Protein AF-A0AAV5QP27-F1 (afdb_monomer)

Nearest PDB structures (foldseek):
  6rfq-assembly1_j  TM=8.697E-01  e=3.595E-04  Yarrowia lipolytica
  7zm8-assembly1_j  TM=7.916E-01  e=1.640E-04  Thermochaetoides thermophila DSM 1495
  7b0n-assembly1_m  TM=8.794E-01  e=1.728E-03  Yarrowia lipolytica

Solvent-accessible surface area (backbone atoms only — not comparable to full-atom values): 5538 Å² total; per-residue (Å²): 139,92,79,94,74,91,62,84,70,94,65,86,85,51,70,66,59,52,50,51,49,54,52,60,76,47,45,70,83,72,62,70,87,40,80,71,52,44,51,51,47,46,42,65,71,42,50,48,54,50,51,51,49,51,51,46,69,74,43,66,88,52,64,61,74,78,91,64,52,97,88,52,74,58,66,69,79,90,74,79,82,80,130

Structure (mmCIF, N/CA/C/O backbone):
data_AF-A0AAV5QP27-F1
#
_entry.id   AF-A0AAV5QP27-F1
#
loop_
_atom_site.group_PDB
_atom_site.id
_atom_site.type_symbol
_atom_site.label_atom_id
_atom_site.label_alt_id
_atom_site.label_comp_id
_atom_site.label_asym_id
_atom_site.label_entity_id
_atom_site.label_seq_id
_atom_site.pdbx_PDB_ins_code
_atom_site.Cartn_x
_atom_site.Cartn_y
_atom_site.Cartn_z
_atom_site.occupancy
_atom_site.B_iso_or_equiv
_atom_site.auth_seq_id
_atom_site.auth_comp_id
_atom_site.auth_asym_id
_atom_site.auth_atom_id
_atom_site.pdbx_PDB_model_num
ATOM 1 N N . MET A 1 1 ? -4.058 -21.655 -34.975 1.00 50.12 1 MET A N 1
ATOM 2 C CA . MET A 1 1 ? -4.846 -20.437 -35.261 1.00 50.12 1 MET A CA 1
ATOM 3 C C . MET A 1 1 ? -4.408 -19.932 -36.630 1.00 50.12 1 MET A C 1
ATOM 5 O O . MET A 1 1 ? -3.330 -19.366 -36.730 1.00 50.12 1 MET A O 1
ATOM 9 N N . GLY A 1 2 ? -5.154 -20.267 -37.687 1.00 65.81 2 GLY A N 1
ATOM 10 C CA . GLY A 1 2 ? -4.836 -19.894 -39.070 1.00 65.81 2 GLY A CA 1
ATOM 11 C C . GLY A 1 2 ? -5.698 -18.716 -39.508 1.00 65.81 2 GLY A C 1
ATOM 12 O O . GLY A 1 2 ? -6.854 -18.909 -39.860 1.00 65.81 2 GLY A O 1
ATOM 13 N N . GLY A 1 3 ? -5.141 -17.508 -39.450 1.00 61.12 3 GLY A N 1
ATOM 14 C CA . GLY A 1 3 ? -5.772 -16.286 -39.938 1.00 61.12 3 GLY A CA 1
ATOM 15 C C . GLY A 1 3 ? -4.738 -15.450 -40.682 1.00 61.12 3 GLY A C 1
ATOM 16 O O . GLY A 1 3 ? -4.050 -14.638 -40.076 1.00 61.12 3 GLY A O 1
ATOM 17 N N . HIS A 1 4 ? -4.611 -15.674 -41.990 1.00 57.50 4 HIS A N 1
ATOM 18 C CA . HIS A 1 4 ? -3.815 -14.843 -42.894 1.00 57.50 4 HIS A CA 1
ATOM 19 C C . HIS A 1 4 ? -4.753 -13.914 -43.670 1.00 57.50 4 HIS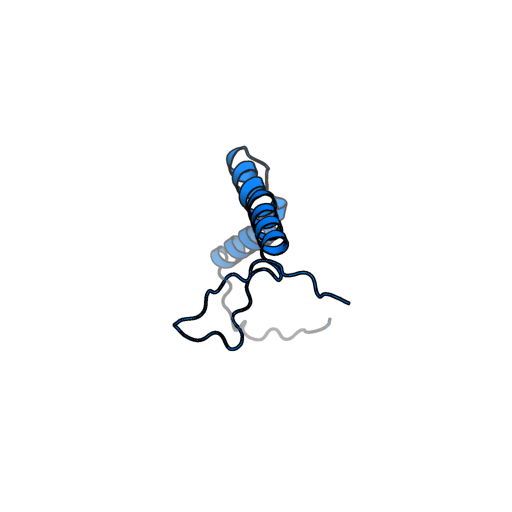 A C 1
ATOM 21 O O . HIS A 1 4 ? -5.141 -14.197 -44.798 1.00 57.50 4 HIS A O 1
ATOM 27 N N . HIS A 1 5 ? -5.113 -12.792 -43.051 1.00 57.22 5 HIS A N 1
ATOM 28 C CA . HIS A 1 5 ? -5.704 -11.643 -43.733 1.00 57.22 5 HIS A CA 1
ATOM 29 C C . HIS A 1 5 ? -4.883 -10.407 -43.356 1.00 57.22 5 HIS A C 1
ATOM 31 O O . HIS A 1 5 ? -5.148 -9.748 -42.355 1.00 57.22 5 HIS A O 1
ATOM 37 N N . HIS A 1 6 ? -3.846 -10.107 -44.141 1.00 65.62 6 HIS A N 1
ATOM 38 C CA . HIS A 1 6 ? -3.075 -8.866 -44.018 1.00 65.62 6 HIS A CA 1
ATOM 39 C C . HIS A 1 6 ? -3.835 -7.720 -44.702 1.00 65.62 6 HIS A C 1
ATOM 41 O O . HIS A 1 6 ? -3.448 -7.242 -45.764 1.00 65.62 6 HIS A O 1
ATOM 47 N N . GLY A 1 7 ? -4.967 -7.319 -44.117 1.00 70.94 7 GLY A N 1
ATOM 48 C CA . GLY A 1 7 ? -5.564 -6.015 -44.409 1.00 70.94 7 GLY A CA 1
ATOM 49 C C . GLY A 1 7 ? -4.690 -4.886 -43.839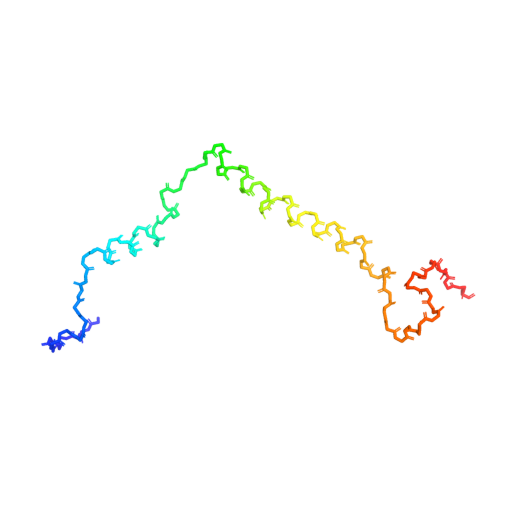 1.00 70.94 7 GLY A C 1
ATOM 50 O O . GLY A 1 7 ? -3.810 -5.160 -43.017 1.00 70.94 7 GLY A O 1
ATOM 51 N N . PRO A 1 8 ? -4.905 -3.619 -44.242 1.00 72.69 8 PRO A N 1
ATOM 52 C CA . PRO A 1 8 ? -4.226 -2.484 -43.623 1.00 72.69 8 PRO A CA 1
ATOM 53 C C . PRO A 1 8 ? -4.436 -2.542 -42.109 1.00 72.69 8 PRO A C 1
ATOM 55 O O . PRO A 1 8 ? -5.576 -2.637 -41.654 1.00 72.69 8 PRO A O 1
ATOM 58 N N . ALA A 1 9 ? -3.350 -2.527 -41.333 1.00 73.38 9 ALA A N 1
ATOM 59 C CA . ALA A 1 9 ? -3.449 -2.547 -39.881 1.00 73.38 9 ALA A CA 1
ATOM 60 C C . ALA A 1 9 ? -4.257 -1.313 -39.430 1.00 73.38 9 ALA A C 1
ATOM 62 O O . ALA A 1 9 ? -3.832 -0.187 -39.700 1.00 73.38 9 ALA A O 1
ATOM 63 N N . PRO A 1 10 ? -5.417 -1.488 -38.767 1.00 80.19 10 PRO A N 1
ATOM 64 C CA . PRO A 1 10 ? -6.272 -0.366 -38.372 1.00 80.19 10 PRO A CA 1
ATOM 65 C C . PRO A 1 10 ? -5.621 0.502 -37.288 1.00 80.19 10 PRO A C 1
ATOM 67 O O . PRO A 1 10 ? -6.048 1.629 -37.050 1.00 80.19 10 PRO A O 1
ATOM 70 N N . LEU A 1 11 ? -4.580 -0.020 -36.636 1.00 83.94 11 LEU A N 1
ATOM 71 C CA . LEU A 1 11 ? -3.824 0.657 -35.602 1.00 83.94 11 LEU A CA 1
ATOM 72 C C . LEU A 1 11 ? -2.372 0.814 -36.050 1.00 83.94 11 LEU A C 1
ATOM 74 O O . LEU A 1 11 ? -1.698 -0.159 -36.387 1.00 83.94 11 LEU A O 1
ATOM 78 N N . ARG A 1 12 ? -1.876 2.051 -36.005 1.00 85.62 12 ARG A N 1
ATOM 79 C CA . ARG A 1 12 ? -0.446 2.321 -36.130 1.00 85.62 12 ARG A CA 1
ATOM 80 C C . ARG A 1 12 ? 0.204 2.075 -34.775 1.00 85.62 12 ARG A C 1
ATOM 82 O O . ARG A 1 12 ? -0.018 2.841 -33.842 1.00 85.62 12 ARG A O 1
ATOM 89 N N . GLU A 1 13 ? 0.994 1.015 -34.678 1.00 87.81 13 GLU A N 1
ATOM 90 C CA . GLU A 1 13 ? 1.717 0.701 -33.450 1.00 87.81 13 GLU A CA 1
ATOM 91 C C . GLU A 1 13 ? 2.760 1.778 -33.143 1.00 87.81 13 GLU A C 1
ATOM 93 O O . GLU A 1 13 ? 3.634 2.089 -33.957 1.00 87.81 13 GLU A O 1
ATOM 98 N N . ASP A 1 14 ? 2.665 2.347 -31.945 1.00 92.81 14 ASP A N 1
ATOM 99 C CA . ASP A 1 14 ? 3.676 3.240 -31.402 1.00 92.81 14 ASP A CA 1
ATOM 100 C C . ASP A 1 14 ? 4.629 2.440 -30.510 1.00 92.81 14 ASP A C 1
ATOM 102 O O . ASP A 1 14 ? 4.222 1.821 -29.523 1.00 92.81 14 ASP A O 1
ATOM 106 N N . LYS A 1 15 ? 5.920 2.449 -30.854 1.00 94.31 15 LYS A N 1
ATOM 107 C CA . LYS A 1 15 ? 6.944 1.692 -30.118 1.00 94.31 15 LYS A CA 1
ATOM 108 C C . LYS A 1 15 ? 7.078 2.150 -28.663 1.00 94.31 15 LYS A C 1
ATOM 110 O O . LYS A 1 15 ? 7.356 1.324 -27.798 1.00 94.31 15 LYS A O 1
ATOM 115 N N . GLY A 1 16 ? 6.888 3.440 -28.389 1.00 95.38 16 GLY A N 1
ATOM 116 C CA . GLY A 1 16 ? 6.939 3.994 -27.039 1.00 95.38 16 GLY A CA 1
ATOM 117 C C . GLY A 1 16 ? 5.752 3.538 -26.198 1.00 95.38 16 GLY A C 1
ATOM 118 O O . GLY A 1 16 ? 5.935 3.124 -25.052 1.00 95.38 16 GLY A O 1
ATOM 119 N N . PHE A 1 17 ? 4.553 3.527 -26.784 1.00 95.06 17 PHE A N 1
ATOM 120 C CA . PHE A 1 17 ? 3.360 3.003 -26.115 1.00 95.06 17 PHE A CA 1
ATOM 121 C C . PHE A 1 17 ? 3.507 1.514 -25.775 1.00 95.06 17 PHE A C 1
ATOM 123 O O . PHE A 1 17 ? 3.267 1.118 -24.635 1.00 95.06 17 PHE A O 1
ATOM 130 N N . GLN A 1 18 ? 3.987 0.707 -26.727 1.00 95.44 18 GLN A N 1
ATOM 131 C CA . GLN A 1 18 ? 4.226 -0.722 -26.502 1.00 95.44 18 GLN A CA 1
ATOM 132 C C . GLN A 1 18 ? 5.299 -0.966 -25.431 1.00 95.44 18 GLN A C 1
ATOM 134 O O . GLN A 1 18 ? 5.143 -1.841 -24.582 1.00 95.44 18 GLN A O 1
ATOM 139 N N . ALA A 1 19 ? 6.375 -0.172 -25.414 1.00 94.75 19 ALA A N 1
ATOM 140 C CA . ALA A 1 19 ? 7.411 -0.274 -24.388 1.00 94.75 19 ALA A CA 1
ATOM 141 C C . ALA A 1 19 ? 6.882 0.072 -22.986 1.00 94.75 19 ALA A C 1
ATOM 143 O O . ALA A 1 19 ? 7.175 -0.644 -22.029 1.00 94.75 19 ALA A O 1
ATOM 144 N N . TRP A 1 20 ? 6.076 1.131 -22.858 1.00 95.62 20 TRP A N 1
ATOM 145 C CA . TRP A 1 20 ? 5.450 1.489 -21.584 1.00 95.62 20 TRP A CA 1
ATOM 146 C C . TRP A 1 20 ? 4.459 0.422 -21.112 1.00 95.62 20 TRP A C 1
ATOM 148 O O . TRP A 1 20 ? 4.475 0.065 -19.934 1.00 95.62 20 TRP A O 1
ATOM 158 N N . TYR A 1 21 ? 3.640 -0.112 -22.023 1.00 95.44 21 TYR A N 1
ATOM 159 C CA . TYR A 1 21 ? 2.710 -1.199 -21.722 1.00 95.44 21 TYR A CA 1
ATOM 160 C C . TYR A 1 21 ? 3.461 -2.430 -21.206 1.00 95.44 21 TYR A C 1
ATOM 162 O O . TYR A 1 21 ? 3.176 -2.908 -20.112 1.00 95.44 21 TYR A O 1
ATOM 170 N N . ASN A 1 22 ? 4.503 -2.862 -21.923 1.00 95.75 22 ASN A N 1
ATOM 171 C CA . ASN A 1 22 ? 5.347 -3.980 -21.503 1.00 95.75 22 ASN A CA 1
ATOM 172 C C . ASN A 1 22 ? 6.023 -3.726 -20.151 1.00 95.75 22 ASN A C 1
ATOM 174 O O . ASN A 1 22 ? 6.076 -4.624 -19.315 1.00 95.75 22 ASN A O 1
ATOM 178 N N . MET A 1 23 ? 6.529 -2.516 -19.902 1.00 95.88 23 MET A N 1
ATOM 179 C CA . MET A 1 23 ? 7.102 -2.172 -18.599 1.00 95.88 23 MET A CA 1
ATOM 180 C C . MET A 1 23 ? 6.048 -2.280 -17.492 1.00 95.88 23 MET A C 1
ATOM 182 O O . MET A 1 23 ? 6.338 -2.826 -16.432 1.00 95.88 23 MET A O 1
ATOM 186 N N . ARG A 1 24 ? 4.842 -1.751 -17.726 1.00 95.62 24 ARG A N 1
ATOM 187 C CA . ARG A 1 24 ? 3.765 -1.700 -16.735 1.00 95.62 24 ARG A CA 1
ATOM 188 C C . ARG A 1 24 ? 3.207 -3.083 -16.408 1.00 95.62 24 ARG A C 1
ATOM 190 O O . ARG A 1 24 ? 3.039 -3.381 -15.231 1.00 95.62 24 ARG A O 1
ATOM 197 N N . GLU A 1 25 ? 2.935 -3.907 -17.413 1.00 96.62 25 GLU A N 1
ATOM 198 C CA . GLU A 1 25 ? 2.420 -5.268 -17.210 1.00 96.62 25 GLU A CA 1
ATOM 199 C C . GLU A 1 25 ? 3.436 -6.146 -16.464 1.00 96.62 25 GLU A C 1
ATOM 201 O O . GLU A 1 25 ? 3.072 -6.868 -15.541 1.00 96.62 25 GLU A O 1
ATOM 206 N N . ASN A 1 26 ? 4.731 -6.000 -16.768 1.00 96.31 26 ASN A N 1
ATOM 207 C CA . ASN A 1 26 ? 5.795 -6.792 -16.140 1.00 96.31 26 ASN A CA 1
ATOM 208 C C . ASN A 1 26 ? 6.401 -6.125 -14.885 1.00 96.31 26 ASN A C 1
ATOM 210 O O . ASN A 1 26 ? 7.463 -6.532 -14.415 1.00 96.31 26 ASN A O 1
ATOM 214 N N . LEU A 1 27 ? 5.756 -5.100 -14.306 1.00 93.62 27 LEU A N 1
ATOM 215 C CA . LEU A 1 27 ? 6.243 -4.408 -13.095 1.00 93.62 27 LEU A CA 1
ATOM 216 C C . LEU A 1 27 ? 6.493 -5.372 -11.922 1.00 93.62 27 LEU A C 1
ATOM 218 O O . LEU A 1 27 ? 7.398 -5.139 -11.118 1.00 93.62 27 LEU A O 1
ATOM 222 N N . GLY A 1 28 ? 5.687 -6.433 -11.820 1.00 91.31 28 GLY A N 1
ATOM 223 C CA . GLY A 1 28 ? 5.803 -7.451 -10.775 1.00 91.31 28 GLY A CA 1
ATOM 224 C C . GLY A 1 28 ? 7.103 -8.251 -10.858 1.00 91.31 28 GLY A C 1
ATOM 225 O O . GLY A 1 28 ? 7.746 -8.461 -9.830 1.00 91.31 28 GLY A O 1
ATOM 226 N N . ASP A 1 29 ? 7.537 -8.611 -12.066 1.00 95.06 29 ASP A N 1
ATOM 227 C CA . ASP A 1 29 ? 8.726 -9.445 -12.293 1.00 95.06 29 ASP A CA 1
ATOM 228 C C . ASP A 1 29 ? 10.020 -8.743 -11.868 1.00 95.06 29 ASP A C 1
ATOM 230 O O . ASP A 1 29 ? 10.989 -9.375 -11.442 1.00 95.06 29 ASP A O 1
ATOM 234 N N . TYR A 1 30 ? 10.031 -7.411 -11.941 1.00 92.69 30 TYR A N 1
ATOM 235 C CA . TYR A 1 30 ? 11.178 -6.585 -11.565 1.00 92.69 30 TYR A CA 1
ATOM 236 C C . TYR A 1 30 ? 11.073 -6.001 -10.149 1.00 92.69 30 TYR A C 1
ATOM 238 O O . TYR A 1 30 ? 11.946 -5.226 -9.734 1.00 92.69 30 TYR A O 1
ATOM 246 N N . TYR A 1 31 ? 10.029 -6.344 -9.390 1.00 92.06 31 TYR A N 1
ATOM 247 C CA . TYR A 1 31 ? 9.824 -5.807 -8.050 1.00 92.06 31 TYR A CA 1
ATOM 248 C C . TYR A 1 31 ? 10.921 -6.258 -7.072 1.00 92.06 31 TYR A C 1
ATOM 250 O O . TYR A 1 31 ? 11.347 -7.411 -7.044 1.00 92.06 31 TYR A O 1
ATOM 258 N N . LYS A 1 32 ? 11.360 -5.337 -6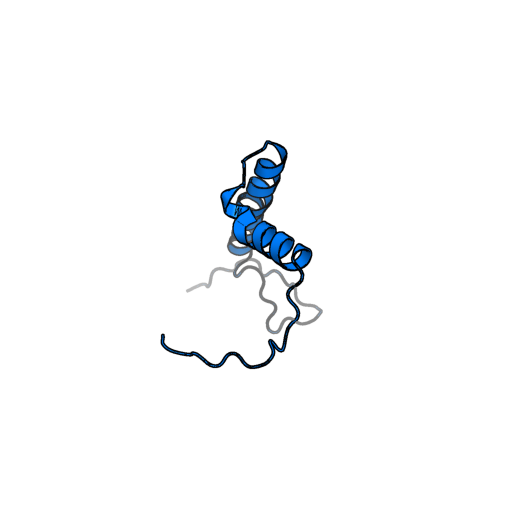.203 1.00 92.12 32 LYS A N 1
ATOM 259 C CA . LYS A 1 32 ? 12.317 -5.614 -5.122 1.00 92.12 32 LYS A CA 1
ATOM 260 C C . LYS A 1 32 ? 11.823 -5.024 -3.806 1.00 92.12 32 LYS A C 1
ATOM 262 O O . LYS A 1 32 ? 11.442 -3.852 -3.744 1.00 92.12 32 LYS A O 1
ATOM 267 N N . PHE A 1 33 ? 11.929 -5.801 -2.726 1.00 91.44 33 PHE A N 1
ATOM 268 C CA . PHE A 1 33 ? 11.623 -5.353 -1.365 1.00 91.44 33 PHE A CA 1
ATOM 269 C C . PHE A 1 33 ? 12.688 -4.381 -0.844 1.00 91.44 33 PHE A C 1
ATOM 271 O O . PHE A 1 33 ? 13.589 -4.722 -0.082 1.00 91.44 33 PHE A O 1
ATOM 278 N N . THR A 1 34 ? 12.583 -3.126 -1.263 1.00 94.56 34 THR A N 1
ATOM 279 C CA . THR A 1 34 ? 13.362 -2.029 -0.683 1.00 94.56 34 THR A CA 1
ATOM 280 C C . THR A 1 34 ? 12.759 -1.602 0.654 1.00 94.56 34 THR A C 1
ATOM 282 O O . THR A 1 34 ? 11.571 -1.802 0.899 1.00 94.56 34 THR A O 1
ATOM 285 N N . LYS A 1 35 ? 13.533 -0.928 1.517 1.00 93.31 35 LYS A N 1
ATOM 286 C CA . LYS A 1 35 ? 13.022 -0.414 2.806 1.00 93.31 35 LYS A CA 1
ATOM 287 C C . LYS A 1 35 ? 11.766 0.455 2.639 1.00 93.31 35 LYS A C 1
ATOM 289 O O . LYS A 1 35 ? 10.872 0.407 3.478 1.00 93.31 35 LYS A O 1
ATOM 294 N N . ARG A 1 36 ? 11.682 1.236 1.556 1.00 90.44 36 ARG A N 1
ATOM 295 C CA . ARG A 1 36 ? 10.510 2.070 1.246 1.00 90.44 36 ARG A CA 1
ATOM 296 C C . ARG A 1 36 ? 9.312 1.226 0.800 1.00 90.44 36 ARG A C 1
ATOM 298 O O . ARG A 1 36 ? 8.218 1.445 1.308 1.00 90.44 36 ARG A O 1
ATOM 305 N N . GLY A 1 37 ? 9.523 0.254 -0.091 1.00 92.31 37 GLY A N 1
ATOM 306 C CA . GLY A 1 37 ? 8.465 -0.653 -0.556 1.00 92.31 37 GLY A CA 1
ATOM 307 C C . GLY A 1 37 ? 7.932 -1.565 0.553 1.00 92.31 37 GLY A C 1
ATOM 308 O O . GLY A 1 37 ? 6.725 -1.726 0.691 1.00 92.31 37 GLY A O 1
ATOM 309 N N . ALA A 1 38 ? 8.819 -2.079 1.407 1.00 94.12 38 ALA A N 1
ATOM 310 C CA . ALA A 1 38 ? 8.453 -2.924 2.540 1.00 94.12 38 ALA A CA 1
ATOM 311 C C . ALA A 1 38 ? 7.543 -2.195 3.541 1.00 94.12 38 ALA A C 1
ATOM 313 O O . ALA A 1 38 ? 6.563 -2.773 3.996 1.00 94.12 38 ALA A O 1
ATOM 314 N N . ARG A 1 39 ? 7.805 -0.910 3.838 1.00 95.06 39 ARG A N 1
ATOM 315 C CA . ARG A 1 39 ? 6.921 -0.099 4.699 1.00 95.06 39 ARG A CA 1
ATOM 316 C C . ARG A 1 39 ? 5.511 0.009 4.125 1.00 95.06 39 ARG A C 1
ATOM 318 O O . ARG A 1 39 ? 4.551 -0.181 4.861 1.00 95.06 39 ARG A O 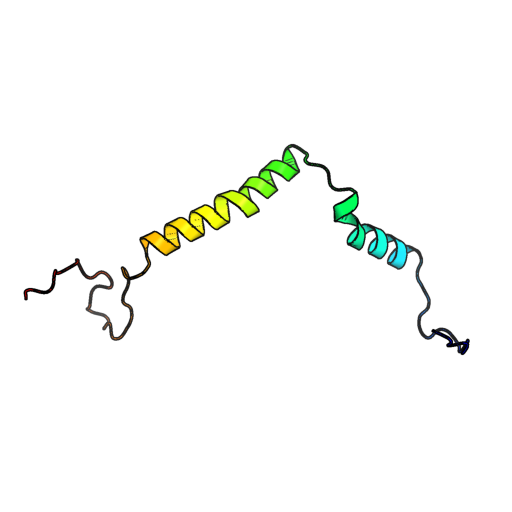1
ATOM 325 N N . ALA A 1 40 ? 5.396 0.292 2.826 1.00 94.50 40 ALA A N 1
ATOM 326 C CA . ALA A 1 40 ? 4.097 0.366 2.164 1.00 94.50 40 ALA A CA 1
ATOM 327 C C . ALA A 1 40 ? 3.366 -0.983 2.241 1.00 94.50 40 ALA A C 1
ATOM 329 O O . ALA A 1 40 ? 2.220 -1.021 2.679 1.00 94.50 40 ALA A O 1
ATOM 330 N N . ASN A 1 41 ? 4.046 -2.089 1.929 1.00 94.38 41 ASN A N 1
ATOM 331 C CA . ASN A 1 41 ? 3.452 -3.425 2.021 1.00 94.38 41 ASN A CA 1
ATOM 332 C C . ASN A 1 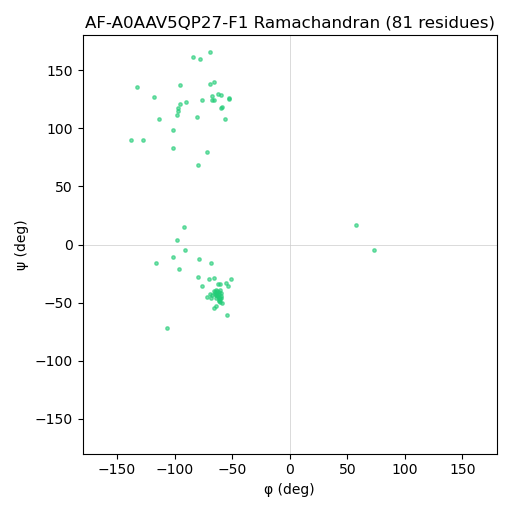41 ? 2.984 -3.765 3.441 1.00 94.38 41 ASN A C 1
ATOM 334 O O . ASN A 1 41 ? 1.867 -4.239 3.608 1.00 94.38 41 ASN A O 1
ATOM 338 N N . ILE A 1 42 ? 3.780 -3.473 4.473 1.00 96.31 42 ILE A N 1
ATOM 339 C CA . ILE A 1 42 ? 3.388 -3.726 5.870 1.00 96.31 42 ILE A CA 1
ATOM 340 C C . ILE A 1 42 ? 2.137 -2.927 6.246 1.00 96.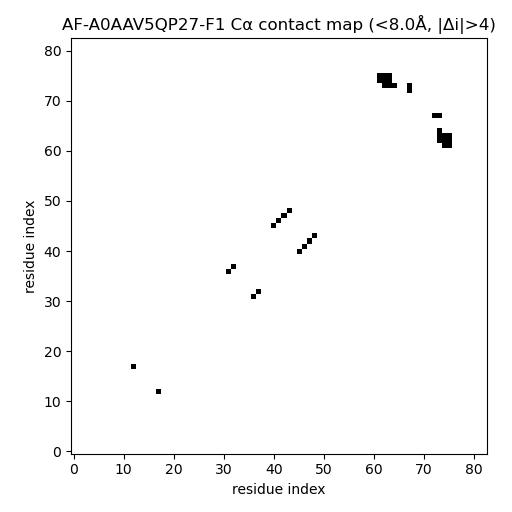31 42 ILE A C 1
ATOM 342 O O . ILE A 1 42 ? 1.235 -3.465 6.885 1.00 96.31 42 ILE A O 1
ATOM 346 N N . ILE A 1 43 ? 2.055 -1.656 5.845 1.00 96.88 43 ILE A N 1
ATOM 347 C CA . ILE A 1 43 ? 0.891 -0.818 6.149 1.00 96.88 43 ILE A CA 1
ATOM 348 C C . ILE A 1 43 ? -0.348 -1.348 5.422 1.00 96.88 43 ILE A C 1
ATOM 350 O O . ILE A 1 43 ? -1.362 -1.623 6.061 1.00 96.88 43 ILE A O 1
ATOM 354 N N . PHE A 1 44 ? -0.263 -1.513 4.101 1.00 96.50 44 PHE A N 1
ATOM 355 C CA . PHE A 1 44 ? -1.427 -1.821 3.270 1.00 96.50 44 PHE A CA 1
ATOM 356 C C . PHE A 1 44 ? -1.884 -3.276 3.363 1.00 96.50 44 PHE A C 1
ATOM 358 O O . PHE A 1 44 ? -3.085 -3.524 3.329 1.00 96.50 44 PHE A O 1
ATOM 365 N N . MET A 1 45 ? -0.965 -4.231 3.506 1.00 95.75 45 MET A N 1
ATOM 366 C CA . MET A 1 45 ? -1.309 -5.655 3.603 1.00 95.75 45 MET A CA 1
ATOM 367 C C . MET A 1 45 ? -1.390 -6.163 5.045 1.00 95.75 45 MET A C 1
ATOM 369 O O . MET A 1 45 ? -2.017 -7.188 5.285 1.00 95.75 45 MET A O 1
ATOM 373 N N . GLY A 1 46 ? -0.762 -5.479 6.004 1.00 96.62 46 GLY A N 1
ATOM 374 C CA . GLY A 1 46 ? -0.755 -5.882 7.411 1.00 96.62 46 GLY A CA 1
ATOM 375 C C . GLY A 1 46 ? -1.644 -4.994 8.269 1.00 96.62 46 GLY A C 1
ATOM 376 O O . GLY A 1 46 ? -2.707 -5.412 8.719 1.00 96.62 46 GLY A O 1
ATOM 377 N N . ILE A 1 47 ? -1.206 -3.754 8.498 1.00 97.94 47 ILE A N 1
ATOM 378 C CA . ILE A 1 47 ? -1.821 -2.860 9.490 1.00 97.94 47 ILE A CA 1
ATOM 379 C C . ILE A 1 47 ? -3.281 -2.567 9.147 1.00 97.94 47 ILE A C 1
ATOM 381 O O . ILE A 1 47 ? -4.136 -2.693 10.018 1.00 97.94 47 ILE A O 1
ATOM 385 N N . ILE A 1 48 ? -3.581 -2.198 7.898 1.00 97.75 48 ILE A N 1
ATOM 386 C CA . ILE A 1 48 ? -4.940 -1.806 7.507 1.00 97.75 48 ILE A CA 1
ATOM 387 C C . ILE A 1 48 ? -5.926 -2.982 7.636 1.00 97.75 48 ILE A C 1
ATOM 389 O O . ILE A 1 48 ? -6.921 -2.811 8.342 1.00 97.75 48 ILE A O 1
ATOM 393 N N . PRO A 1 49 ? -5.683 -4.177 7.055 1.00 97.38 49 PRO A N 1
ATOM 394 C CA . PRO A 1 49 ? -6.603 -5.302 7.210 1.00 97.38 49 PRO A CA 1
ATOM 395 C C . PRO A 1 49 ? -6.777 -5.741 8.664 1.00 97.38 49 PRO A C 1
ATOM 397 O O . PRO A 1 49 ? -7.897 -6.031 9.078 1.00 97.38 49 PRO A O 1
ATOM 400 N N . LEU A 1 50 ? -5.702 -5.747 9.460 1.00 97.81 50 LEU A N 1
ATOM 401 C CA . LEU A 1 50 ? -5.781 -6.108 10.877 1.00 97.81 50 LEU A CA 1
ATOM 402 C C . LEU A 1 50 ? -6.573 -5.082 11.689 1.00 97.81 50 LEU A C 1
ATOM 404 O O . LEU A 1 50 ? -7.409 -5.469 12.502 1.00 97.81 50 LEU A O 1
ATOM 408 N N . ALA A 1 51 ? -6.349 -3.787 11.459 1.00 97.38 51 ALA A N 1
ATOM 409 C CA . ALA A 1 51 ? -7.091 -2.726 12.129 1.00 97.38 51 ALA A CA 1
ATOM 410 C C . ALA A 1 51 ? -8.579 -2.773 11.762 1.00 97.38 51 ALA A C 1
ATOM 412 O O . ALA A 1 51 ? -9.428 -2.730 12.650 1.00 97.38 51 ALA A O 1
ATOM 413 N N . LEU A 1 52 ? -8.901 -2.921 10.472 1.00 96.75 52 LEU A N 1
ATOM 414 C CA . LEU A 1 52 ? -10.284 -3.057 10.009 1.00 96.75 52 LEU A CA 1
ATOM 415 C C . LEU A 1 52 ? -10.940 -4.326 10.552 1.00 96.75 52 LEU A C 1
ATOM 417 O O . LEU A 1 52 ? -12.078 -4.266 11.005 1.00 96.75 52 LEU A O 1
ATOM 421 N N . GLY A 1 53 ? -10.225 -5.452 10.562 1.00 95.94 53 GLY A N 1
ATOM 422 C CA . GLY A 1 53 ? -10.706 -6.697 11.150 1.00 95.94 53 GLY A CA 1
ATOM 423 C C . GLY A 1 53 ? -10.996 -6.538 12.641 1.00 95.94 53 GLY A C 1
ATOM 424 O O . GLY A 1 53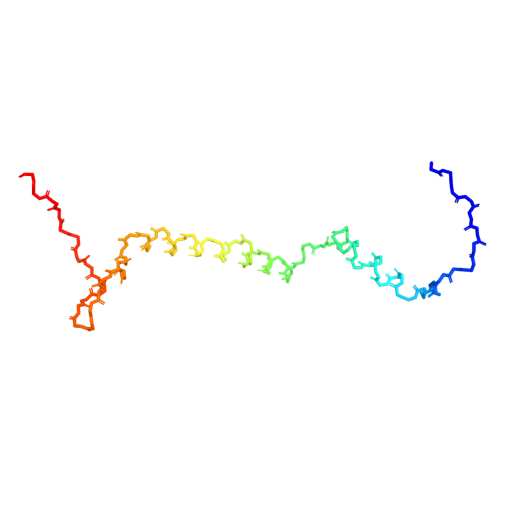 ? -12.092 -6.858 13.090 1.00 95.94 53 GLY A O 1
ATOM 425 N N . TYR A 1 54 ? -10.058 -5.974 13.403 1.00 95.75 54 TYR A N 1
ATOM 426 C CA . TYR A 1 54 ? -10.231 -5.726 14.834 1.00 95.75 54 TYR A CA 1
ATOM 427 C C . TYR A 1 54 ? -11.411 -4.789 15.127 1.00 95.75 54 TYR A C 1
ATOM 429 O O . TYR A 1 54 ? -12.243 -5.083 15.988 1.00 95.75 54 TYR A O 1
ATOM 437 N N . LEU A 1 55 ? -11.521 -3.675 14.398 1.00 93.75 55 LEU A N 1
ATOM 438 C CA . LEU A 1 55 ? -12.646 -2.751 14.535 1.00 93.75 55 LEU A CA 1
ATOM 439 C C . LEU A 1 55 ? -13.965 -3.421 14.144 1.00 93.75 55 LEU A C 1
ATOM 441 O O . LEU A 1 55 ? -14.931 -3.323 14.889 1.00 93.75 55 LEU A O 1
ATOM 445 N N . GLY A 1 56 ? -14.000 -4.171 13.044 1.00 91.69 56 GLY A N 1
ATOM 446 C CA . GLY A 1 56 ? -15.162 -4.960 12.641 1.00 91.69 56 GLY A CA 1
ATOM 447 C C . GLY A 1 56 ? -15.608 -5.906 13.754 1.00 91.69 56 GLY A C 1
ATOM 448 O O . GLY A 1 56 ? -16.695 -5.746 14.300 1.00 91.69 56 GLY A O 1
ATOM 449 N N . TYR A 1 57 ? -14.745 -6.830 14.178 1.00 90.50 57 TYR A N 1
ATOM 450 C CA . TYR A 1 57 ? -15.084 -7.808 15.219 1.00 90.50 57 TYR A CA 1
ATOM 451 C C . TYR A 1 57 ? -15.458 -7.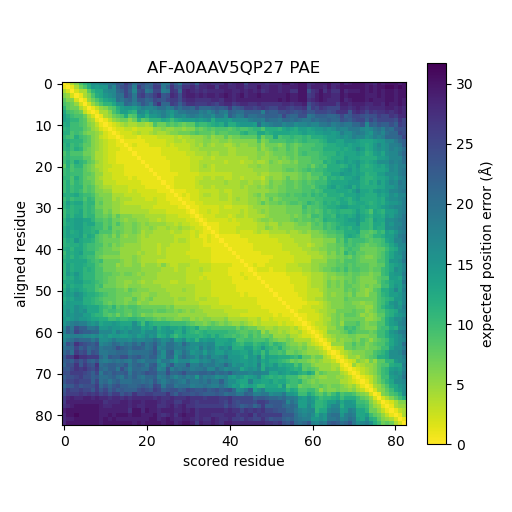175 16.559 1.00 90.50 57 TYR A C 1
ATOM 453 O O . TYR A 1 57 ? -16.322 -7.694 17.260 1.00 90.50 57 TYR A O 1
ATOM 461 N N . SER A 1 58 ? -14.847 -6.047 16.919 1.00 88.12 58 SER A N 1
ATOM 462 C CA . SER A 1 58 ? -15.176 -5.352 18.164 1.00 88.12 58 SER A CA 1
ATOM 463 C C . SER A 1 58 ? -16.453 -4.513 18.092 1.00 88.12 58 SER A C 1
ATOM 465 O O . SER A 1 58 ? -16.922 -4.093 19.148 1.00 88.12 58 SER A O 1
ATOM 467 N N . THR A 1 59 ? -17.021 -4.261 16.910 1.00 84.88 59 THR A N 1
ATOM 468 C CA . THR A 1 59 ? -18.214 -3.412 16.720 1.00 84.88 59 THR A CA 1
ATOM 469 C C . THR A 1 59 ? -19.429 -4.166 16.177 1.00 84.88 59 THR A C 1
ATOM 471 O O . THR A 1 59 ? -20.551 -3.675 16.317 1.00 84.88 59 THR A O 1
ATOM 474 N N . ILE A 1 60 ? -19.241 -5.374 15.630 1.00 81.00 60 ILE A N 1
ATOM 475 C CA . ILE A 1 60 ? -20.333 -6.267 15.217 1.00 81.00 60 ILE A CA 1
ATOM 476 C C . ILE A 1 60 ? -21.313 -6.458 16.381 1.00 81.00 60 ILE A C 1
ATOM 478 O O . ILE A 1 60 ? -20.930 -6.828 17.489 1.00 81.00 60 ILE A O 1
ATOM 482 N N . GLY A 1 61 ? -22.592 -6.181 16.119 1.00 76.12 61 GLY A N 1
ATOM 483 C CA . GLY A 1 61 ? -23.687 -6.361 17.074 1.00 76.12 61 GLY A CA 1
ATOM 484 C C . GLY A 1 61 ? -23.742 -5.347 18.221 1.00 76.12 61 GLY A C 1
ATOM 485 O O . GLY A 1 61 ? -24.700 -5.379 18.985 1.00 76.12 61 GLY A O 1
ATOM 486 N N . LYS A 1 62 ? -22.767 -4.433 18.349 1.00 74.38 62 LYS A N 1
ATOM 487 C CA . LYS A 1 62 ? -22.805 -3.370 19.374 1.00 74.38 62 LYS A CA 1
ATOM 488 C C . LYS A 1 62 ? -23.699 -2.197 18.995 1.00 74.38 62 LYS A C 1
ATOM 490 O O . LYS A 1 62 ? -24.204 -1.502 19.869 1.00 74.38 62 LYS A O 1
ATOM 495 N N . TYR A 1 63 ? -23.849 -1.958 17.699 1.00 72.31 63 TYR A N 1
ATOM 496 C CA . TYR A 1 63 ? -24.594 -0.828 17.170 1.00 72.31 63 TYR A CA 1
ATOM 497 C C . TYR A 1 63 ? -25.831 -1.335 16.445 1.00 72.31 63 TYR A C 1
ATOM 499 O O . TYR A 1 63 ? -25.735 -1.908 15.362 1.00 72.31 63 TYR A O 1
ATOM 507 N N . THR A 1 64 ? -26.990 -1.113 17.049 1.00 73.38 64 THR A N 1
ATOM 508 C CA . THR A 1 64 ? -28.289 -1.263 16.399 1.00 73.38 64 THR A CA 1
ATOM 509 C C . THR A 1 64 ? -28.722 0.126 15.945 1.00 73.38 64 THR A C 1
ATOM 511 O O . THR A 1 64 ? -28.891 1.030 16.759 1.00 73.38 64 THR A O 1
ATOM 514 N N . PHE A 1 65 ? -28.830 0.340 14.635 1.00 71.81 65 PHE A N 1
ATOM 515 C CA . PHE A 1 65 ? -29.375 1.589 14.079 1.00 71.81 65 PHE A CA 1
ATOM 516 C C . PHE A 1 65 ? -30.826 1.431 13.626 1.00 71.81 65 PHE A C 1
ATOM 518 O O . PHE A 1 65 ? -31.493 2.422 13.334 1.00 71.81 65 PHE A O 1
ATOM 525 N N . ASP A 1 66 ? -31.312 0.194 13.590 1.00 72.94 66 ASP A N 1
ATOM 526 C CA . ASP A 1 66 ? -32.652 -0.132 13.136 1.00 72.94 66 ASP A CA 1
ATOM 527 C C . ASP A 1 66 ? -33.688 0.437 14.118 1.00 72.94 66 ASP A C 1
ATOM 529 O O . ASP A 1 66 ? -33.594 0.242 15.329 1.00 72.94 66 ASP A O 1
ATOM 533 N N . ASP A 1 67 ? -34.652 1.189 13.579 1.00 71.69 67 ASP A N 1
ATOM 534 C CA . ASP A 1 67 ? -35.793 1.796 14.287 1.00 71.69 67 ASP A CA 1
ATOM 535 C C . ASP A 1 67 ? -35.449 2.755 15.455 1.00 71.69 67 ASP A C 1
ATOM 537 O O . ASP A 1 67 ? -36.309 3.107 16.269 1.00 71.69 67 ASP A O 1
ATOM 541 N N . LYS A 1 68 ? -34.203 3.250 15.537 1.00 75.25 68 LYS A N 1
ATOM 542 C CA . LYS A 1 68 ? -33.815 4.225 16.573 1.00 75.25 68 LYS A CA 1
ATOM 543 C C . LYS A 1 68 ? -34.324 5.632 16.257 1.00 75.25 68 LYS A C 1
ATOM 545 O O . LYS A 1 68 ? -34.029 6.217 15.214 1.00 75.25 68 LYS A O 1
ATOM 550 N N . ARG A 1 69 ? -35.071 6.221 17.197 1.00 79.75 69 ARG A N 1
ATOM 551 C CA . ARG A 1 69 ? -35.571 7.610 17.129 1.00 79.75 69 ARG A CA 1
ATOM 552 C C . ARG A 1 69 ? -34.520 8.606 17.629 1.00 79.75 69 ARG A C 1
ATOM 554 O O . ARG A 1 69 ? -33.633 8.246 18.391 1.00 79.75 69 ARG A O 1
ATOM 561 N N . ARG A 1 70 ? -34.662 9.896 17.282 1.00 78.88 70 ARG A N 1
ATOM 562 C CA . ARG A 1 70 ? -33.709 10.980 17.638 1.00 78.88 70 ARG A CA 1
ATOM 563 C C . ARG A 1 70 ? -33.348 11.051 19.132 1.00 78.88 70 ARG A C 1
ATOM 565 O O . ARG A 1 70 ? -32.264 11.511 19.466 1.00 78.88 70 ARG A O 1
ATOM 572 N N . SER A 1 71 ? -34.257 10.652 20.019 1.00 77.75 71 SER A N 1
ATOM 573 C CA . SER A 1 71 ? -34.059 10.670 21.472 1.00 77.75 71 SER A CA 1
ATOM 574 C C . SER A 1 71 ? -33.485 9.371 22.048 1.00 77.75 71 SER A C 1
ATOM 576 O O . SER A 1 71 ? -33.232 9.317 23.249 1.00 77.75 71 SER A O 1
ATOM 578 N N . GLN A 1 72 ? -33.310 8.322 21.242 1.00 69.75 72 GLN A N 1
ATOM 579 C CA . GLN A 1 72 ? -32.876 7.012 21.720 1.00 69.75 72 GLN A CA 1
ATOM 580 C C . GLN A 1 72 ? -31.358 6.841 21.584 1.00 69.75 72 GLN A C 1
ATOM 582 O O . GLN A 1 72 ? -30.779 7.214 20.560 1.00 69.75 72 GLN A O 1
ATOM 587 N N . PRO A 1 73 ? -30.695 6.272 22.606 1.00 72.56 73 PRO A N 1
ATOM 588 C CA . PRO A 1 73 ? -29.263 6.038 22.564 1.00 72.56 73 PRO A CA 1
ATOM 589 C C . PRO A 1 73 ? -28.923 4.947 21.544 1.00 72.56 73 PRO A C 1
ATOM 591 O O . PRO A 1 73 ? -29.575 3.907 21.450 1.00 72.56 73 PRO A O 1
ATOM 594 N N . ILE A 1 74 ? -27.858 5.186 20.782 1.00 69.00 74 ILE A N 1
ATOM 595 C CA . ILE A 1 74 ? -27.353 4.252 19.767 1.00 69.00 74 ILE A CA 1
ATOM 596 C C . ILE A 1 74 ? -26.737 3.006 20.429 1.00 69.00 74 ILE A C 1
ATOM 598 O O . ILE A 1 74 ? -26.838 1.909 19.886 1.00 69.00 74 ILE A O 1
ATOM 602 N N . TYR A 1 75 ? -26.184 3.159 21.632 1.00 67.31 75 TYR A N 1
ATOM 603 C CA . TYR A 1 75 ? -25.617 2.082 22.438 1.00 67.31 75 TYR A CA 1
ATOM 604 C C . TYR A 1 75 ? -26.689 1.477 23.349 1.00 67.31 75 TYR A C 1
ATOM 606 O O . TYR A 1 75 ? -27.289 2.194 24.148 1.00 67.31 75 TYR A O 1
ATOM 614 N N . GLU A 1 76 ? -26.923 0.173 23.234 1.00 67.31 76 GLU A N 1
ATOM 615 C CA . GLU A 1 76 ? -27.679 -0.593 24.229 1.00 67.31 76 GLU A CA 1
ATOM 616 C C . GLU A 1 76 ? -26.680 -1.270 25.171 1.00 67.31 76 GLU A C 1
ATOM 618 O O . GLU A 1 76 ? -25.865 -2.082 24.731 1.00 67.31 76 GLU A O 1
ATOM 623 N N . ASP A 1 77 ? -26.715 -0.924 26.462 1.00 65.12 77 ASP A N 1
ATOM 624 C CA . ASP A 1 77 ? -26.022 -1.717 27.479 1.00 65.12 77 ASP A CA 1
ATOM 625 C C . ASP A 1 77 ? -26.596 -3.139 27.448 1.00 65.12 77 ASP A C 1
ATOM 627 O O . ASP A 1 77 ? -27.812 -3.331 27.465 1.00 65.12 77 ASP A O 1
ATOM 631 N N . TYR A 1 78 ? -25.725 -4.144 27.363 1.00 61.44 78 TYR A N 1
ATOM 632 C CA . TYR A 1 78 ? -26.117 -5.549 27.275 1.00 61.44 78 TYR A CA 1
ATOM 633 C C . TYR A 1 78 ? -27.003 -5.946 28.470 1.00 61.44 78 TYR A C 1
ATOM 635 O O . TYR A 1 78 ? -26.519 -6.094 29.592 1.00 61.44 78 TYR A O 1
ATOM 643 N N . VAL A 1 79 ? -28.303 -6.154 28.227 1.00 63.34 79 VAL A N 1
ATOM 644 C CA . VAL A 1 79 ? -29.237 -6.711 29.215 1.00 63.34 79 VAL A CA 1
ATOM 645 C C . VAL A 1 79 ? -29.389 -8.212 28.940 1.00 63.34 79 VAL A C 1
ATOM 647 O O . VAL A 1 79 ? -29.968 -8.584 27.916 1.00 63.34 79 VAL A O 1
ATOM 650 N N . PRO A 1 80 ? -28.900 -9.109 29.817 1.00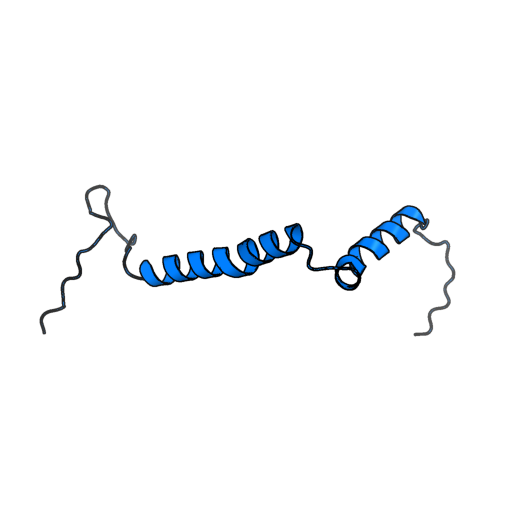 62.31 80 PRO A N 1
ATOM 651 C CA . PRO A 1 80 ? -29.134 -10.538 29.649 1.00 62.31 80 PRO A CA 1
ATOM 652 C C . PRO A 1 80 ? -30.641 -10.818 29.715 1.00 62.31 80 PRO A C 1
ATOM 654 O O . PRO A 1 80 ? -31.323 -10.380 30.645 1.00 62.31 80 PRO A O 1
ATOM 657 N N . ARG A 1 81 ? -31.172 -11.557 28.730 1.00 65.38 81 ARG A N 1
ATOM 658 C CA . ARG A 1 81 ? -32.563 -12.030 28.775 1.00 65.38 81 ARG A CA 1
ATOM 659 C C . ARG A 1 81 ? -32.739 -12.894 30.021 1.00 65.38 81 ARG A C 1
ATOM 661 O O . ARG A 1 81 ? -32.095 -13.934 30.143 1.00 65.38 81 ARG A O 1
ATOM 668 N N . LYS A 1 82 ? -33.604 -12.453 30.935 1.00 53.56 82 LYS A N 1
ATOM 669 C CA . LYS A 1 82 ? -34.085 -13.298 32.028 1.00 53.56 82 LYS A CA 1
ATOM 670 C C . LYS A 1 82 ? -34.951 -14.398 31.409 1.00 53.56 82 LYS A C 1
ATOM 672 O O . LYS A 1 82 ? -35.852 -14.079 30.634 1.00 53.56 82 LYS A O 1
ATOM 677 N N . LEU A 1 83 ? -34.587 -15.650 31.692 1.00 55.19 83 LEU A N 1
ATOM 678 C CA . LEU A 1 83 ? -35.411 -16.833 31.434 1.00 55.19 83 LEU A CA 1
ATOM 679 C C . LEU A 1 83 ? -36.681 -16.783 32.287 1.00 55.19 83 LEU A C 1
ATOM 681 O O . LEU A 1 83 ? -36.584 -16.281 33.432 1.00 55.19 83 LEU A O 1
#

Foldseek 3Di:
DDDPDPDPDPDDDDPVVVVVVVCVVCVVVPDDPDPVNVVVCCVPVPVVVVVVVVCCVVCVPQFDPPPDDPPGDRGDDDDPDDD

Organism: NCBI:txid43959

Mean predicted aligned error: 11.55 Å

Secondary structure (DSSP, 8-state):
------PPPSS---HHHHHHHHHHHGGGTT----HHHHHHHIIIIIIHHHHHHHHHHHHTTTB--TT--TTS-SBPP--PPP-

Sequence (83 aa):
MGGHHHGPAPLREDKGFQAWYNMRENLGDYYKFTKRGARANIIFMGIIPLALGYLGYSTIGKYTFDDKRRSQPIYEDYVPRKL

pLDDT: mean 83.53, std 13.66, range [50.12, 97.94]

Radius of gyration: 27.91 Å; Cα contacts (8 Å, |Δi|>4): 18; chains: 1; bounding box: 49×31×76 Å